Protein AF-A0A926U0B4-F1 (afdb_monomer)

Mean predicted aligned error: 7.61 Å

pLDDT: mean 85.65, std 12.4, range [52.75, 96.88]

Nearest PDB structures (foldseek):
  1xjh-assembly1_A  TM=3.732E-01  e=6.133E+00  Escherichia coli
  7kzp-assembly1_E  TM=2.401E-01  e=3.092E+00  Homo sapiens

Radius of gyration: 15.92 Å; Cα contacts (8 Å, |Δi|>4): 59; chains: 1; bounding box: 30×18×50 Å

Sequence (76 aa):
MLLLPGNPEFNRVLATPPPNWRQFAQSTPDFAFVARSGSGLLEPVSMVDLDNYLEGGEYEERLEEIGEEDELEFDF

Solvent-accessible surface area (backbone atoms only — not comparable to full-atom values): 4821 Å² total; per-residue (Å²): 138,85,76,47,95,90,42,85,60,34,66,56,54,71,73,47,80,54,86,67,44,69,64,51,43,74,80,36,83,66,60,48,73,48,61,50,58,94,64,88,47,68,42,76,37,45,58,69,56,48,51,47,34,69,74,64,50,45,46,57,50,25,50,49,64,63,58,68,65,75,76,67,80,79,84,127

Foldseek 3Di:
DDDDPPRPCPVVVVPDADPPLVVVCVVAVAWDWDDFAPPNHTDIDHPVVVCCCVVVCRVVNNVVNVVVVPPPPPDD

Structure (mmCIF, N/CA/C/O backbone):
data_AF-A0A926U0B4-F1
#
_entry.id   AF-A0A926U0B4-F1
#
loop_
_atom_site.group_PDB
_atom_site.id
_atom_site.type_symbol
_atom_site.label_atom_id
_atom_site.label_alt_id
_atom_site.label_comp_id
_atom_site.label_asym_id
_atom_site.label_entity_id
_atom_site.label_seq_id
_atom_site.pdbx_PDB_ins_code
_atom_site.Cartn_x
_atom_site.Cartn_y
_atom_site.Cartn_z
_atom_site.occupancy
_atom_site.B_iso_or_equiv
_atom_site.auth_seq_id
_atom_site.auth_comp_id
_atom_site.auth_asym_id
_atom_site.auth_atom_id
_atom_site.pdbx_PDB_model_num
ATOM 1 N N . MET A 1 1 ? 13.686 6.810 -16.945 1.00 70.31 1 MET A N 1
ATOM 2 C CA . MET A 1 1 ? 13.930 5.476 -17.534 1.00 70.31 1 MET A CA 1
ATOM 3 C C . MET A 1 1 ? 12.707 4.637 -17.234 1.00 70.31 1 MET A C 1
ATOM 5 O O . MET A 1 1 ? 12.364 4.541 -16.066 1.00 70.31 1 MET A O 1
ATOM 9 N N . LEU A 1 2 ? 12.037 4.105 -18.252 1.00 78.56 2 LEU A N 1
ATOM 10 C CA . LEU A 1 2 ? 10.900 3.199 -18.082 1.00 78.56 2 LEU A CA 1
ATOM 11 C C . LEU A 1 2 ? 11.372 1.783 -18.420 1.00 78.56 2 LEU A C 1
ATOM 13 O O . LEU A 1 2 ? 12.021 1.586 -19.448 1.00 78.56 2 LEU A O 1
ATOM 17 N N . LEU A 1 3 ? 11.103 0.824 -17.536 1.00 86.44 3 LEU A N 1
ATOM 18 C CA . LEU A 1 3 ? 11.318 -0.595 -17.805 1.00 86.44 3 LEU A CA 1
ATOM 19 C C . LEU A 1 3 ? 10.011 -1.139 -18.370 1.00 86.44 3 LEU A C 1
ATOM 21 O O . LEU A 1 3 ? 8.974 -1.018 -17.727 1.00 86.44 3 LEU A O 1
ATOM 25 N N . LEU A 1 4 ? 10.066 -1.708 -19.568 1.00 89.12 4 LEU A N 1
ATOM 26 C CA . LEU A 1 4 ? 8.904 -2.268 -20.254 1.00 89.12 4 LEU A CA 1
ATOM 27 C C . LEU A 1 4 ? 9.009 -3.796 -20.323 1.00 89.12 4 LEU A C 1
ATOM 29 O O . LEU A 1 4 ? 10.122 -4.332 -20.207 1.00 89.12 4 LEU A O 1
ATOM 33 N N . PRO A 1 5 ? 7.887 -4.500 -20.558 1.00 87.81 5 PRO A N 1
ATOM 34 C CA . PRO A 1 5 ? 7.908 -5.926 -20.855 1.00 87.81 5 PRO A CA 1
ATOM 35 C C . PRO A 1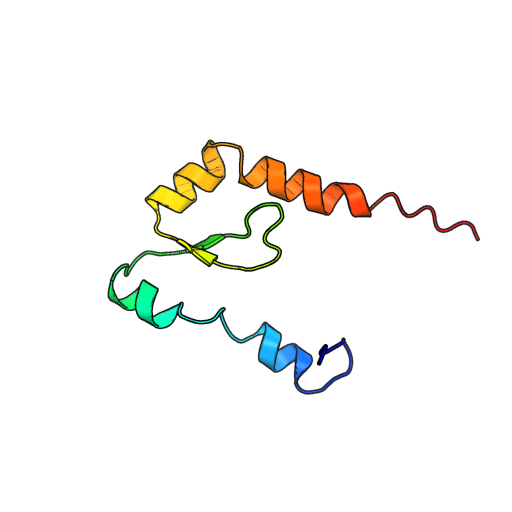 5 ? 8.941 -6.260 -21.944 1.00 87.81 5 PRO A C 1
ATOM 37 O O . PRO A 1 5 ? 9.022 -5.589 -22.971 1.00 87.81 5 PRO A O 1
ATOM 40 N N . GLY A 1 6 ? 9.768 -7.279 -21.696 1.00 85.50 6 GLY A N 1
ATOM 41 C CA . GLY A 1 6 ? 10.905 -7.652 -22.552 1.00 85.50 6 GLY A CA 1
ATOM 42 C C . GLY A 1 6 ? 12.264 -7.133 -22.067 1.00 85.50 6 GLY A C 1
ATOM 43 O O . GLY A 1 6 ? 13.299 -7.654 -22.481 1.00 85.50 6 GLY A O 1
ATOM 44 N N . ASN A 1 7 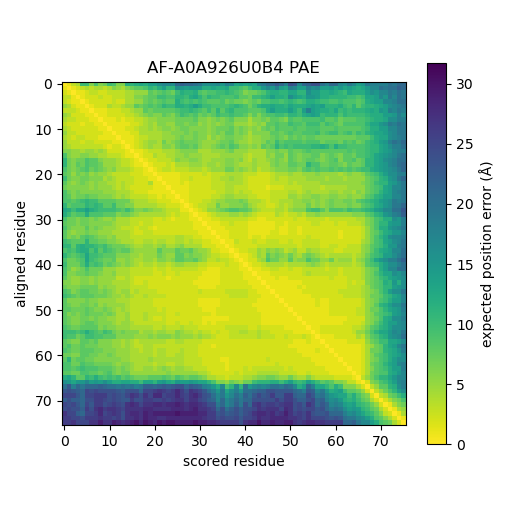? 12.292 -6.175 -21.136 1.00 91.31 7 ASN A N 1
ATOM 45 C CA . ASN A 1 7 ? 13.519 -5.818 -20.430 1.00 91.31 7 ASN A CA 1
ATOM 46 C C . ASN A 1 7 ? 13.829 -6.860 -19.325 1.00 91.31 7 ASN A C 1
ATOM 48 O O . ASN A 1 7 ? 12.945 -7.142 -18.515 1.00 91.31 7 ASN A O 1
ATOM 52 N N . PRO A 1 8 ? 15.060 -7.404 -19.227 1.00 89.44 8 PRO A N 1
ATOM 53 C CA . PRO A 1 8 ? 15.423 -8.386 -18.196 1.00 89.44 8 PRO A CA 1
ATOM 54 C C . PRO A 1 8 ? 15.188 -7.917 -16.753 1.00 89.44 8 PRO A C 1
ATOM 56 O O . PRO A 1 8 ? 14.837 -8.717 -15.888 1.00 89.44 8 PRO A O 1
ATOM 59 N N . GLU A 1 9 ? 15.340 -6.618 -16.490 1.00 89.88 9 GLU A N 1
ATOM 60 C CA . GLU A 1 9 ? 15.157 -6.036 -15.158 1.00 89.88 9 GLU A CA 1
ATOM 61 C C . GLU A 1 9 ? 13.685 -5.748 -14.833 1.00 89.88 9 GLU A C 1
ATOM 63 O O . GLU A 1 9 ? 13.361 -5.500 -13.675 1.00 89.88 9 GLU A O 1
ATOM 68 N N . PHE A 1 10 ? 12.775 -5.821 -15.813 1.00 87.69 10 PHE A N 1
ATOM 69 C CA . PHE A 1 10 ? 11.347 -5.547 -15.617 1.00 87.69 10 PHE A CA 1
ATOM 70 C C . PHE A 1 10 ? 10.744 -6.436 -14.524 1.00 87.69 10 PHE A C 1
ATOM 72 O O . PHE A 1 10 ? 10.245 -5.944 -13.513 1.00 87.69 10 PHE A O 1
ATOM 79 N N . ASN A 1 11 ? 10.886 -7.756 -14.676 1.00 86.50 11 ASN A N 1
ATOM 80 C CA . ASN A 1 11 ? 10.359 -8.724 -13.712 1.00 86.50 11 ASN A CA 1
ATOM 81 C C . ASN A 1 11 ? 11.041 -8.606 -12.345 1.00 86.50 11 ASN A C 1
ATOM 83 O O . ASN A 1 11 ? 10.412 -8.813 -11.311 1.00 86.50 11 ASN A O 1
ATOM 87 N N . ARG A 1 12 ? 12.332 -8.254 -12.329 1.00 87.12 12 ARG A N 1
ATOM 88 C CA . ARG A 1 12 ? 13.084 -8.075 -11.087 1.00 87.12 12 ARG A CA 1
ATOM 89 C C . ARG A 1 12 ? 12.575 -6.875 -10.291 1.00 87.12 12 ARG A C 1
ATOM 91 O O . ARG A 1 12 ? 12.435 -6.966 -9.072 1.00 87.12 12 ARG A O 1
ATOM 98 N N . VAL A 1 13 ? 12.314 -5.761 -10.971 1.00 85.06 13 VAL A N 1
ATOM 99 C CA . VAL A 1 13 ? 11.791 -4.550 -10.336 1.00 85.06 13 VAL A CA 1
ATOM 100 C C . VAL A 1 13 ? 10.358 -4.766 -9.861 1.00 85.06 13 VAL A C 1
ATOM 102 O O . VAL A 1 13 ? 10.069 -4.415 -8.724 1.00 85.06 13 VAL A O 1
ATOM 105 N N . LEU A 1 14 ? 9.507 -5.439 -10.645 1.00 82.12 14 LEU A N 1
ATOM 106 C CA . LEU A 1 14 ? 8.155 -5.815 -10.207 1.00 82.12 14 LEU A CA 1
ATOM 107 C C . LEU A 1 14 ? 8.148 -6.714 -8.962 1.00 82.12 14 LEU A C 1
ATOM 109 O O . LEU A 1 14 ? 7.277 -6.580 -8.111 1.00 82.12 14 LEU A O 1
ATOM 113 N N . ALA A 1 15 ? 9.123 -7.614 -8.829 1.00 84.56 15 ALA A N 1
ATOM 114 C CA . ALA A 1 15 ? 9.245 -8.483 -7.658 1.00 84.56 15 ALA A CA 1
ATOM 115 C C . ALA A 1 15 ? 9.815 -7.772 -6.413 1.00 84.56 15 ALA A C 1
ATOM 117 O O . ALA A 1 15 ? 9.936 -8.385 -5.351 1.00 84.56 15 ALA A O 1
ATOM 118 N N . THR A 1 16 ? 10.214 -6.502 -6.529 1.00 86.62 16 THR A N 1
ATOM 119 C CA . THR A 1 16 ? 10.787 -5.736 -5.422 1.00 86.62 16 THR A CA 1
ATOM 120 C C . THR A 1 16 ? 9.696 -4.883 -4.768 1.00 86.62 16 THR A C 1
ATOM 122 O O . THR A 1 16 ? 9.086 -4.068 -5.456 1.00 86.62 16 THR A O 1
ATOM 125 N N . PRO A 1 17 ? 9.452 -5.012 -3.449 1.00 85.69 17 PRO A N 1
ATOM 126 C CA . PRO A 1 17 ? 8.438 -4.199 -2.783 1.00 85.69 17 PRO A CA 1
ATOM 127 C C . PRO A 1 17 ? 8.808 -2.700 -2.782 1.00 85.69 17 PRO A C 1
ATOM 129 O O . PRO A 1 17 ? 9.998 -2.365 -2.873 1.00 85.69 17 PRO A O 1
ATOM 132 N N . PRO A 1 18 ? 7.817 -1.798 -2.650 1.00 85.44 18 PRO A N 1
ATOM 133 C CA . PRO A 1 18 ? 7.999 -0.356 -2.815 1.00 85.44 18 PRO A CA 1
ATOM 134 C C . PRO A 1 18 ? 8.991 0.228 -1.798 1.00 85.44 18 PRO A C 1
ATOM 136 O O . PRO A 1 18 ? 9.142 -0.314 -0.704 1.00 85.44 18 PRO A O 1
ATOM 139 N N . PRO A 1 19 ? 9.681 1.338 -2.112 1.00 84.50 19 PRO A N 1
ATOM 140 C CA . PRO A 1 19 ? 10.657 1.948 -1.210 1.00 84.50 19 PRO A CA 1
ATOM 141 C C . PRO A 1 19 ? 10.125 2.160 0.218 1.00 84.50 19 PRO A C 1
ATOM 143 O O . PRO A 1 19 ? 8.942 2.390 0.435 1.00 84.50 19 PRO A O 1
ATOM 146 N N . ASN A 1 20 ? 11.021 2.104 1.207 1.00 84.31 20 ASN A N 1
ATOM 147 C CA . ASN A 1 20 ? 10.734 2.325 2.635 1.00 84.31 20 ASN A CA 1
ATOM 148 C C . ASN A 1 20 ? 9.811 1.299 3.326 1.00 84.31 20 ASN A C 1
ATOM 150 O O . ASN A 1 20 ? 9.669 1.369 4.547 1.00 84.31 20 ASN A O 1
ATOM 154 N N . TRP A 1 21 ? 9.299 0.278 2.624 1.00 89.88 21 TRP A N 1
ATOM 155 C CA . TRP A 1 21 ? 8.456 -0.769 3.227 1.00 89.88 21 TRP A CA 1
ATOM 156 C C . TRP A 1 21 ? 9.088 -1.438 4.456 1.00 89.88 21 TRP A C 1
ATOM 158 O O . TRP A 1 21 ? 8.410 -1.722 5.437 1.00 89.88 21 TRP A O 1
ATOM 168 N N . ARG A 1 22 ? 10.412 -1.649 4.441 1.00 91.19 22 ARG A N 1
ATOM 169 C CA . ARG A 1 22 ? 11.135 -2.279 5.559 1.00 91.19 22 ARG A CA 1
ATOM 170 C C . ARG A 1 22 ? 11.140 -1.425 6.819 1.00 91.19 22 ARG A C 1
ATOM 172 O O . ARG A 1 22 ? 11.123 -1.979 7.908 1.00 91.19 22 ARG A O 1
ATOM 179 N N . GLN A 1 23 ? 11.219 -0.103 6.673 1.00 92.00 23 GLN A N 1
ATOM 180 C CA . GLN A 1 23 ? 11.198 0.815 7.814 1.00 92.00 23 GLN A CA 1
ATOM 181 C C . GLN A 1 23 ? 9.805 0.818 8.443 1.00 92.00 23 GLN A C 1
ATOM 183 O O . GLN A 1 23 ? 9.687 0.739 9.660 1.00 92.00 23 GLN A O 1
ATOM 188 N N . PHE A 1 24 ? 8.762 0.808 7.607 1.00 92.31 24 PHE A N 1
ATOM 189 C CA . PHE A 1 24 ? 7.378 0.682 8.057 1.00 92.31 24 PHE A CA 1
ATOM 190 C C . PHE A 1 24 ? 7.123 -0.650 8.781 1.00 92.31 24 PHE A C 1
ATOM 192 O O . PHE A 1 24 ? 6.571 -0.667 9.877 1.00 92.31 24 PHE A O 1
ATOM 199 N N . ALA A 1 25 ? 7.606 -1.763 8.221 1.00 91.00 25 ALA A N 1
ATOM 200 C CA . ALA A 1 25 ? 7.459 -3.097 8.809 1.00 91.00 25 ALA A CA 1
ATOM 201 C C . ALA A 1 25 ? 8.160 -3.252 10.175 1.00 91.00 25 ALA A C 1
ATOM 203 O O . ALA A 1 25 ? 7.776 -4.093 10.982 1.00 91.00 25 ALA A O 1
ATOM 204 N N . GLN A 1 26 ? 9.201 -2.456 10.452 1.00 93.06 26 GLN A N 1
ATOM 205 C CA . GLN A 1 26 ? 9.886 -2.471 11.751 1.00 93.06 26 GLN A CA 1
ATOM 206 C C . GLN A 1 26 ? 9.049 -1.843 12.869 1.00 93.06 26 GLN A C 1
ATOM 208 O O . GLN A 1 26 ? 9.168 -2.268 14.016 1.00 93.06 26 GLN A O 1
ATOM 213 N N . SER A 1 27 ? 8.230 -0.835 12.555 1.00 91.25 27 SER A N 1
ATOM 214 C CA . SER A 1 27 ? 7.322 -0.197 13.515 1.00 91.25 27 SER A CA 1
ATOM 215 C C . SER A 1 27 ? 5.926 -0.821 13.524 1.00 91.25 27 SER A C 1
ATOM 217 O O . SER A 1 27 ? 5.224 -0.699 14.525 1.00 91.25 27 SER A O 1
ATOM 219 N N . THR A 1 28 ? 5.545 -1.503 12.441 1.00 90.50 28 THR A N 1
ATOM 220 C CA . THR A 1 28 ? 4.209 -2.070 12.228 1.00 90.50 28 THR A CA 1
ATOM 221 C C . THR A 1 28 ? 4.348 -3.518 11.742 1.00 90.50 28 THR A C 1
ATOM 223 O O . THR A 1 28 ? 4.494 -3.741 10.540 1.00 90.50 28 THR A O 1
ATOM 226 N N . PRO A 1 29 ? 4.370 -4.508 12.655 1.00 84.56 29 PRO A N 1
ATOM 227 C CA . PRO A 1 29 ? 4.642 -5.901 12.294 1.00 84.56 29 PRO A CA 1
ATOM 228 C C . PRO A 1 29 ? 3.540 -6.519 11.421 1.00 84.56 29 PRO A C 1
ATOM 230 O O . PRO A 1 29 ? 3.852 -7.306 10.531 1.00 84.56 29 PRO A O 1
ATOM 233 N N . ASP A 1 30 ? 2.288 -6.108 11.634 1.00 92.69 30 ASP A N 1
ATOM 234 C CA . ASP A 1 30 ? 1.134 -6.509 10.830 1.00 92.69 30 ASP A CA 1
ATOM 235 C C . ASP A 1 30 ? 0.735 -5.344 9.917 1.00 92.69 30 ASP A C 1
ATOM 237 O O . ASP A 1 30 ? 0.149 -4.354 10.364 1.00 92.69 30 ASP A O 1
ATOM 241 N N . PHE A 1 31 ? 1.110 -5.436 8.643 1.00 94.31 31 PHE A N 1
ATOM 242 C CA . PHE A 1 31 ? 0.882 -4.392 7.647 1.00 94.31 31 PHE A CA 1
ATOM 243 C C . PHE A 1 31 ? 0.460 -4.990 6.301 1.00 94.31 31 PHE A C 1
ATOM 245 O O . PHE A 1 31 ? 0.724 -6.160 6.010 1.00 94.31 31 PHE A O 1
ATOM 252 N N . ALA A 1 32 ? -0.161 -4.164 5.465 1.00 94.12 32 ALA A N 1
ATOM 253 C CA . ALA A 1 32 ? -0.552 -4.498 4.100 1.00 94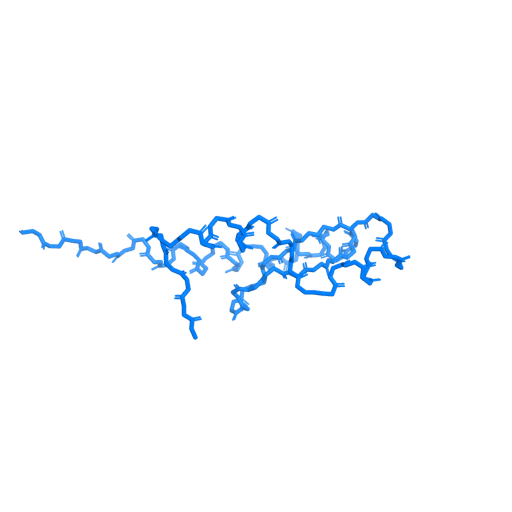.12 32 ALA A CA 1
ATOM 254 C C . ALA A 1 32 ? -0.021 -3.453 3.112 1.00 94.12 32 ALA A C 1
ATOM 256 O O . ALA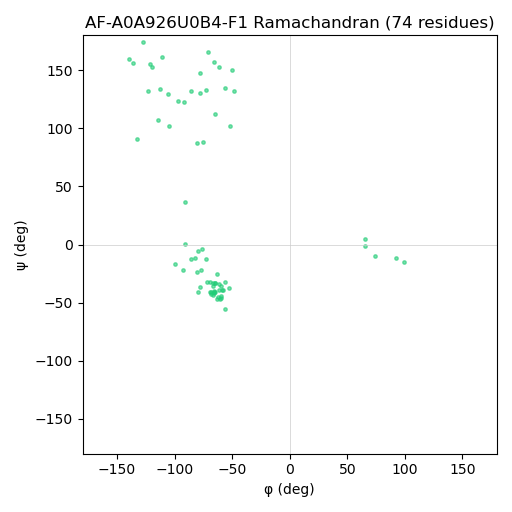 A 1 32 ? 0.550 -2.439 3.512 1.00 94.12 32 ALA A O 1
ATOM 257 N N . PHE A 1 33 ? -0.203 -3.704 1.816 1.00 93.88 33 PHE A N 1
ATOM 258 C CA . PHE A 1 33 ? 0.027 -2.708 0.774 1.00 93.88 33 PHE A CA 1
ATOM 259 C C . PHE A 1 33 ? -1.300 -2.339 0.123 1.00 93.88 33 PHE A C 1
ATOM 261 O O . PHE A 1 33 ? -2.062 -3.231 -0.246 1.00 93.88 33 PHE A O 1
ATOM 268 N N . VAL A 1 34 ? -1.540 -1.043 -0.057 1.00 93.94 34 VAL A N 1
ATOM 269 C CA . VAL A 1 34 ? -2.709 -0.517 -0.777 1.00 93.94 34 VAL A CA 1
ATOM 270 C C . VAL A 1 34 ? -2.262 0.334 -1.959 1.00 93.94 34 VAL A C 1
ATOM 272 O O . VAL A 1 34 ? -1.151 0.867 -1.963 1.00 93.94 34 VAL A O 1
ATOM 275 N N . ALA A 1 35 ? -3.127 0.453 -2.964 1.00 92.12 35 ALA A N 1
ATOM 276 C CA . ALA A 1 35 ? -2.950 1.363 -4.08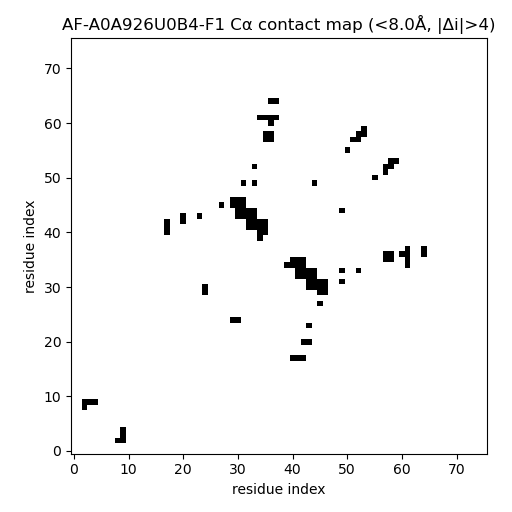9 1.00 92.12 35 ALA A CA 1
ATOM 277 C C . ALA A 1 35 ? -4.061 2.414 -4.034 1.00 92.12 35 ALA A C 1
ATOM 279 O O . ALA A 1 35 ? -5.220 2.099 -4.298 1.00 92.12 35 ALA A O 1
ATOM 280 N N . ARG A 1 36 ? -3.726 3.649 -3.662 1.00 91.88 36 ARG A N 1
ATOM 281 C CA . ARG A 1 36 ? -4.710 4.738 -3.585 1.00 91.88 36 ARG A CA 1
ATOM 282 C C . ARG A 1 36 ? -5.029 5.278 -4.974 1.00 91.88 36 ARG A C 1
ATOM 284 O O . ARG A 1 36 ? -4.143 5.301 -5.836 1.00 91.88 36 ARG A O 1
ATOM 291 N N . SER A 1 37 ? -6.272 5.716 -5.159 1.00 91.12 37 SER A N 1
ATOM 292 C CA . SER A 1 37 ? -6.698 6.358 -6.402 1.00 91.12 37 SER A CA 1
ATOM 293 C C . SER A 1 37 ? -5.809 7.571 -6.718 1.00 91.12 37 SER A C 1
ATOM 295 O O . SER A 1 37 ? -5.426 8.321 -5.815 1.00 91.12 37 SER A O 1
ATOM 297 N N . GLY A 1 38 ? -5.373 7.717 -7.970 1.00 88.00 38 GLY A N 1
ATOM 298 C CA . GLY A 1 38 ? -4.516 8.810 -8.445 1.00 88.00 38 GLY A CA 1
ATOM 299 C C . GLY A 1 38 ? -3.039 8.751 -8.020 1.00 88.00 38 GLY A C 1
ATOM 300 O O . GLY A 1 38 ? -2.226 9.515 -8.545 1.00 88.00 38 GLY A O 1
ATOM 301 N N . SER A 1 39 ? -2.651 7.860 -7.096 1.00 86.56 39 SER A N 1
ATOM 302 C CA . SER A 1 39 ? -1.247 7.684 -6.675 1.00 86.56 39 SER A CA 1
ATOM 303 C C . SER A 1 39 ? -0.461 6.843 -7.686 1.00 86.56 39 SER A C 1
ATOM 305 O O . SER A 1 39 ? 0.697 7.133 -7.992 1.00 86.56 39 SER A O 1
ATOM 307 N N . GLY A 1 40 ? -1.081 5.777 -8.210 1.00 81.00 40 GLY A N 1
ATOM 308 C CA . GLY A 1 40 ? -0.428 4.812 -9.105 1.00 81.00 40 GLY A CA 1
ATOM 309 C C . GLY A 1 40 ? 0.703 4.000 -8.449 1.00 81.00 40 GLY A C 1
ATOM 310 O O . GLY A 1 40 ? 1.378 3.222 -9.125 1.00 81.00 40 GLY A O 1
ATOM 311 N N . LEU A 1 41 ? 0.924 4.164 -7.141 1.00 85.00 41 LEU A N 1
ATOM 312 C CA . LEU A 1 41 ? 1.985 3.521 -6.372 1.00 85.00 41 LEU A CA 1
ATOM 313 C C . LEU A 1 41 ? 1.405 2.647 -5.255 1.00 85.00 41 LEU A C 1
ATOM 315 O O . LEU A 1 41 ? 0.314 2.894 -4.747 1.00 85.00 41 LEU A O 1
ATOM 319 N N . LEU A 1 42 ? 2.167 1.620 -4.870 1.00 90.06 42 LEU A N 1
ATOM 320 C CA . LEU A 1 42 ? 1.874 0.812 -3.688 1.00 90.06 42 LEU A CA 1
ATOM 321 C C . LEU A 1 42 ? 2.461 1.466 -2.441 1.00 90.06 42 LEU A C 1
ATOM 323 O O . LEU A 1 42 ? 3.650 1.794 -2.403 1.00 90.06 42 LEU A O 1
ATOM 327 N N . GLU A 1 43 ? 1.645 1.565 -1.400 1.00 91.69 43 GLU A N 1
ATOM 328 C CA . GLU A 1 43 ? 2.008 2.172 -0.124 1.00 91.69 43 GLU A CA 1
ATOM 329 C C . GLU A 1 43 ? 1.808 1.165 1.016 1.00 91.69 43 GLU A C 1
ATOM 331 O O . GLU A 1 43 ? 0.765 0.507 1.067 1.00 91.69 43 GLU A O 1
ATOM 336 N N . PRO A 1 44 ? 2.790 0.996 1.924 1.00 94.25 44 PRO A N 1
ATOM 337 C CA . PRO A 1 44 ? 2.608 0.174 3.112 1.00 94.25 44 PRO A CA 1
ATOM 338 C C . PRO A 1 44 ? 1.691 0.890 4.111 1.00 94.25 44 PRO A C 1
ATOM 340 O O . PRO A 1 44 ? 1.899 2.066 4.410 1.00 94.25 44 PRO A O 1
ATOM 343 N N . VAL A 1 45 ? 0.708 0.177 4.651 1.00 94.62 45 VAL A N 1
ATOM 344 C CA . VAL A 1 45 ? -0.289 0.715 5.586 1.00 94.62 45 VAL A CA 1
ATOM 345 C C . VAL A 1 45 ? -0.526 -0.227 6.761 1.00 94.62 45 VAL A C 1
ATOM 347 O O . VAL A 1 45 ? -0.280 -1.432 6.667 1.00 94.62 45 VAL A O 1
ATOM 350 N N . SER A 1 46 ? -0.991 0.319 7.886 1.00 95.81 46 SER A N 1
ATOM 351 C CA . SER A 1 46 ? -1.385 -0.493 9.040 1.00 95.81 46 SER A CA 1
ATOM 352 C C . SER A 1 46 ? -2.683 -1.260 8.759 1.00 95.81 46 SER A C 1
ATOM 354 O O . SER A 1 46 ? -3.407 -0.937 7.821 1.00 95.81 46 SER A O 1
ATOM 356 N N . MET A 1 47 ? -3.016 -2.255 9.585 1.00 96.06 47 MET A N 1
ATOM 357 C CA . MET A 1 47 ? -4.298 -2.966 9.450 1.00 96.06 47 MET A CA 1
ATOM 358 C C . MET A 1 47 ? -5.513 -2.046 9.640 1.00 96.06 47 MET A C 1
ATOM 360 O O . MET A 1 47 ? -6.504 -2.207 8.946 1.00 96.06 47 MET A O 1
ATOM 364 N N . VAL A 1 48 ? -5.419 -1.040 10.516 1.00 95.44 48 VAL A N 1
ATOM 365 C CA . VAL A 1 48 ? -6.498 -0.052 10.709 1.00 95.44 48 VAL A CA 1
ATOM 366 C C . VAL A 1 48 ? -6.690 0.795 9.452 1.00 95.44 48 VAL A C 1
ATOM 368 O O . VAL A 1 48 ? -7.812 1.065 9.039 1.00 95.44 48 VAL A O 1
ATOM 371 N N . ASP A 1 49 ? -5.589 1.207 8.828 1.00 95.88 49 ASP A N 1
ATOM 372 C CA . ASP A 1 49 ? -5.637 1.967 7.579 1.00 95.88 49 ASP A CA 1
ATOM 373 C C . ASP A 1 49 ? -6.121 1.107 6.408 1.00 95.88 49 ASP A C 1
ATOM 375 O O . ASP A 1 49 ? -6.779 1.625 5.512 1.00 95.88 49 ASP A O 1
ATOM 379 N N . LEU A 1 50 ? -5.820 -0.196 6.415 1.00 96.56 50 LEU A N 1
ATOM 380 C CA . LEU A 1 50 ? -6.375 -1.147 5.457 1.00 96.56 50 LEU A CA 1
ATOM 381 C C . LEU A 1 50 ? -7.896 -1.256 5.611 1.00 96.56 50 LEU A C 1
ATOM 383 O O . LEU A 1 50 ? -8.596 -1.182 4.607 1.00 96.56 50 LEU A O 1
ATOM 387 N N . ASP A 1 51 ? -8.403 -1.400 6.836 1.00 96.88 51 ASP A N 1
ATOM 388 C CA . ASP A 1 51 ? -9.847 -1.456 7.084 1.00 96.88 51 ASP A CA 1
ATOM 389 C C . ASP A 1 51 ? -10.520 -0.161 6.608 1.00 96.88 51 ASP A C 1
ATOM 391 O O . ASP A 1 51 ? -11.508 -0.208 5.883 1.00 96.88 51 ASP A O 1
ATOM 395 N N . ASN A 1 52 ? -9.928 1.002 6.903 1.00 96.50 52 ASN A N 1
ATOM 396 C CA . ASN A 1 52 ? -10.417 2.285 6.388 1.00 96.50 52 ASN A CA 1
ATOM 397 C C . ASN A 1 52 ? -10.382 2.356 4.855 1.00 96.50 52 ASN A C 1
ATOM 399 O O . ASN A 1 52 ? -11.293 2.909 4.253 1.00 96.50 52 ASN A O 1
ATOM 403 N N . TYR A 1 53 ? -9.347 1.811 4.218 1.00 95.88 53 TYR A N 1
ATOM 404 C CA . TYR A 1 53 ? -9.249 1.770 2.761 1.00 95.88 53 TYR A CA 1
ATOM 405 C C . TYR A 1 53 ? -10.347 0.893 2.137 1.00 95.88 53 TYR A C 1
ATOM 407 O O . TYR A 1 53 ? -10.929 1.273 1.123 1.00 95.88 53 TYR A O 1
ATOM 415 N N . LEU A 1 54 ? -10.647 -0.257 2.751 1.00 95.56 54 LEU A N 1
ATOM 416 C CA . LEU A 1 54 ? -11.653 -1.211 2.273 1.00 95.56 54 LEU A CA 1
ATOM 417 C C . LEU A 1 54 ? -13.092 -0.781 2.579 1.00 95.56 54 LEU A C 1
ATOM 419 O O . LEU A 1 54 ? -13.986 -1.056 1.791 1.00 95.56 54 LEU A O 1
ATOM 423 N N . GLU A 1 55 ? -13.335 -0.155 3.729 1.00 96.50 55 GLU A N 1
ATOM 424 C CA . GLU A 1 55 ? -14.684 0.217 4.178 1.00 96.50 55 GLU A CA 1
ATOM 425 C C . GLU A 1 55 ? -15.020 1.692 3.909 1.00 96.50 55 GLU A C 1
ATOM 427 O O . GLU A 1 55 ? -16.186 2.087 3.956 1.00 96.50 55 GLU A O 1
ATOM 432 N N . GLY A 1 56 ? -14.009 2.523 3.649 1.00 94.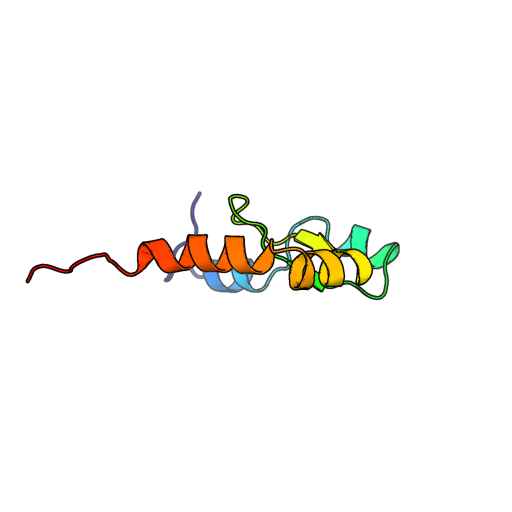56 56 GLY A N 1
ATOM 433 C CA . GLY A 1 56 ? -14.135 3.974 3.508 1.00 94.56 56 GLY A CA 1
ATOM 434 C C . GLY A 1 56 ? -14.398 4.474 2.090 1.00 94.56 56 GLY A C 1
ATOM 435 O O . GLY A 1 56 ? -14.506 5.685 1.914 1.00 94.56 56 GLY A O 1
ATOM 436 N N . GLY A 1 57 ? -14.505 3.588 1.095 1.00 92.25 57 GLY A N 1
ATOM 437 C CA . GLY A 1 57 ? -14.758 3.957 -0.304 1.00 92.25 57 GLY A CA 1
ATOM 438 C C . GLY A 1 57 ? -13.500 4.153 -1.156 1.00 92.25 57 GLY A C 1
ATOM 439 O O . GLY A 1 57 ? -13.594 4.236 -2.377 1.00 92.25 57 GLY A O 1
ATOM 440 N N . GLU A 1 58 ? -12.311 4.218 -0.546 1.00 94.50 58 GLU A N 1
ATOM 441 C CA . GLU A 1 58 ? -11.059 4.450 -1.282 1.00 94.50 58 GLU A CA 1
ATOM 442 C C . GLU A 1 58 ? -10.709 3.302 -2.242 1.00 94.50 58 GLU A C 1
ATOM 444 O O . GLU A 1 58 ? -10.1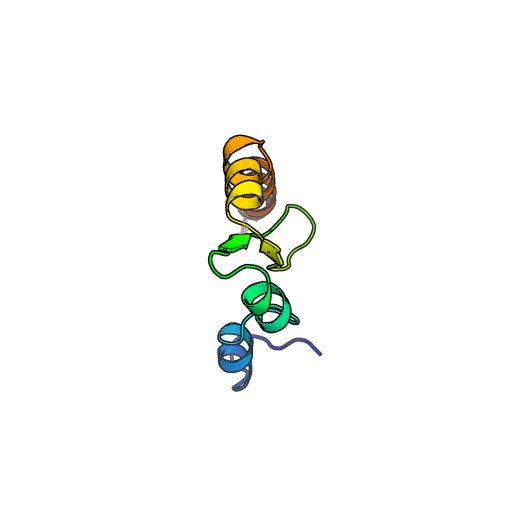07 3.521 -3.299 1.00 94.50 58 GLU A O 1
ATOM 449 N N . TYR A 1 59 ? -11.052 2.065 -1.875 1.00 92.81 59 TYR A N 1
ATOM 450 C CA . TYR A 1 59 ? -10.861 0.911 -2.746 1.00 92.81 59 TYR A CA 1
ATOM 451 C C . TYR A 1 59 ? -11.787 0.970 -3.964 1.00 92.81 59 TYR A C 1
ATOM 453 O O . TYR A 1 59 ? -11.342 0.719 -5.083 1.00 92.81 59 TYR A O 1
ATOM 461 N N . GLU A 1 60 ? -13.047 1.349 -3.770 1.00 93.94 60 GLU A N 1
ATOM 462 C CA . GLU A 1 60 ? -14.025 1.546 -4.837 1.00 93.94 60 GLU A CA 1
ATOM 463 C C . GLU A 1 60 ? -13.571 2.643 -5.806 1.00 93.94 60 GLU A C 1
ATOM 465 O O .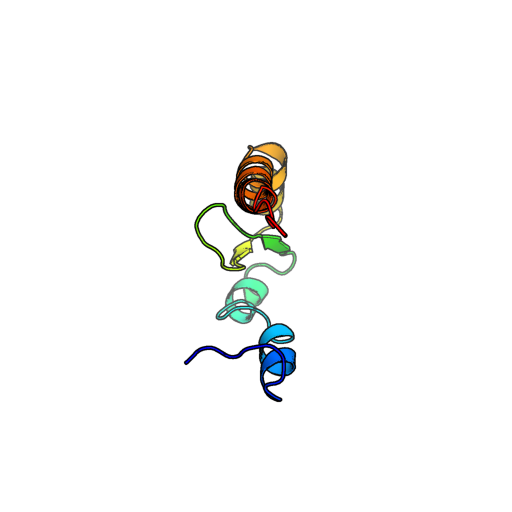 GLU A 1 60 ? -13.534 2.401 -7.009 1.00 93.94 60 GLU A O 1
ATOM 470 N N . GLU A 1 61 ? -13.112 3.791 -5.296 1.00 93.19 61 GLU A N 1
ATOM 471 C CA . GLU A 1 61 ? -12.529 4.863 -6.119 1.00 93.19 61 GLU A CA 1
ATOM 472 C C . GLU A 1 61 ? -11.327 4.366 -6.935 1.00 93.19 61 GLU A C 1
ATOM 474 O O . GLU A 1 61 ? -11.145 4.737 -8.098 1.00 93.19 61 GLU A O 1
ATOM 479 N N . ARG A 1 62 ? -10.487 3.503 -6.345 1.00 91.06 62 ARG A N 1
ATOM 480 C CA . ARG A 1 62 ? -9.366 2.895 -7.066 1.00 91.06 62 ARG A CA 1
ATOM 481 C C . ARG A 1 62 ? -9.855 1.963 -8.170 1.00 91.06 62 ARG A C 1
ATOM 483 O O . ARG A 1 62 ? -9.227 1.945 -9.226 1.00 91.06 62 ARG A O 1
ATOM 490 N N . LEU A 1 63 ? -10.900 1.170 -7.929 1.00 89.81 63 LEU A N 1
ATOM 491 C CA . LEU A 1 63 ? -11.486 0.273 -8.929 1.00 89.81 63 LEU A CA 1
ATOM 492 C C . LEU A 1 63 ? -12.118 1.051 -10.087 1.00 89.81 63 LEU A C 1
ATOM 494 O O . LEU A 1 63 ? -11.942 0.648 -11.233 1.00 89.81 63 LEU A O 1
ATOM 498 N N . GLU A 1 64 ? -12.794 2.164 -9.806 1.00 90.50 64 GLU A N 1
ATOM 499 C CA . GLU A 1 64 ? -13.332 3.060 -10.836 1.00 90.50 64 GLU A CA 1
ATOM 500 C C . GLU A 1 64 ? -12.204 3.603 -11.728 1.00 90.50 64 GLU A C 1
ATOM 502 O O . GLU A 1 64 ? -12.278 3.477 -12.947 1.00 90.50 64 GLU A O 1
ATOM 507 N N . GLU A 1 65 ? -11.094 4.064 -11.140 1.00 88.31 65 GLU A N 1
ATOM 508 C CA . GLU A 1 65 ? -9.936 4.590 -11.884 1.00 88.31 65 GLU A CA 1
ATOM 509 C C . GLU A 1 65 ? -9.310 3.573 -12.863 1.00 88.31 65 GLU A C 1
ATOM 511 O O . GLU A 1 65 ? -8.913 3.954 -13.960 1.00 88.31 65 GLU A O 1
ATOM 516 N N . ILE A 1 66 ? -9.199 2.283 -12.504 1.00 85.00 66 ILE A N 1
ATOM 517 C CA . ILE A 1 66 ? -8.729 1.254 -13.465 1.00 85.00 66 ILE A CA 1
ATOM 518 C C . ILE A 1 66 ? -9.816 0.764 -14.419 1.00 85.00 66 ILE A C 1
ATOM 520 O O . ILE A 1 66 ? -9.478 0.239 -15.474 1.00 85.00 66 ILE A O 1
ATOM 524 N N . GLY A 1 67 ? -11.091 0.882 -14.050 1.00 69.50 67 GLY A N 1
ATOM 525 C CA . GLY A 1 67 ? -12.216 0.464 -14.884 1.00 69.50 67 GLY A CA 1
ATOM 526 C C . GLY A 1 67 ? -12.531 1.437 -16.023 1.00 69.50 67 GLY A C 1
ATOM 527 O O . GLY A 1 67 ? -13.114 1.022 -17.020 1.00 69.50 67 GLY A O 1
ATOM 528 N N . GLU A 1 68 ? -12.121 2.704 -15.918 1.00 57.69 68 GLU A N 1
ATOM 529 C CA . GLU A 1 68 ? -12.302 3.707 -16.979 1.00 57.69 68 GLU A CA 1
ATOM 530 C C . GLU A 1 68 ? -11.366 3.509 -18.198 1.00 57.69 68 GLU A C 1
ATOM 532 O O . GLU A 1 68 ? -11.608 4.101 -19.249 1.00 57.69 68 GLU A O 1
ATOM 537 N N . GLU A 1 69 ? -10.332 2.656 -18.123 1.00 53.28 69 GLU A N 1
ATOM 538 C CA . GLU A 1 69 ? -9.413 2.391 -19.252 1.00 53.28 69 GLU A CA 1
ATOM 539 C C . GLU A 1 69 ? -9.894 1.292 -20.231 1.00 53.28 69 GLU A C 1
ATOM 541 O O . GLU A 1 69 ? -9.352 1.186 -21.335 1.00 53.28 69 GLU A O 1
ATOM 546 N N . ASP A 1 70 ? -10.917 0.496 -19.885 1.00 53.00 70 ASP A N 1
ATOM 547 C CA . ASP A 1 70 ? -11.387 -0.641 -20.705 1.00 53.00 70 ASP A CA 1
ATOM 548 C C . ASP A 1 70 ? -12.300 -0.239 -21.894 1.00 53.00 70 ASP A C 1
ATOM 550 O O . ASP A 1 70 ? -12.604 -1.078 -22.746 1.00 53.00 70 ASP A O 1
ATOM 554 N N . GLU A 1 71 ? -12.690 1.036 -22.033 1.00 55.34 71 GLU A N 1
ATOM 555 C CA . GLU A 1 71 ? -13.419 1.566 -23.207 1.00 55.34 71 GLU A CA 1
ATOM 556 C C . GLU A 1 71 ? -12.485 2.108 -24.313 1.00 55.34 71 GLU A C 1
ATOM 558 O O . GLU A 1 71 ? -12.786 3.085 -25.001 1.00 55.34 71 GLU A O 1
ATOM 563 N N . LEU A 1 72 ? -11.336 1.472 -24.548 1.00 56.12 72 LEU A N 1
ATOM 564 C CA . LEU A 1 72 ? -10.603 1.673 -25.800 1.00 56.12 72 LEU A CA 1
ATOM 565 C C 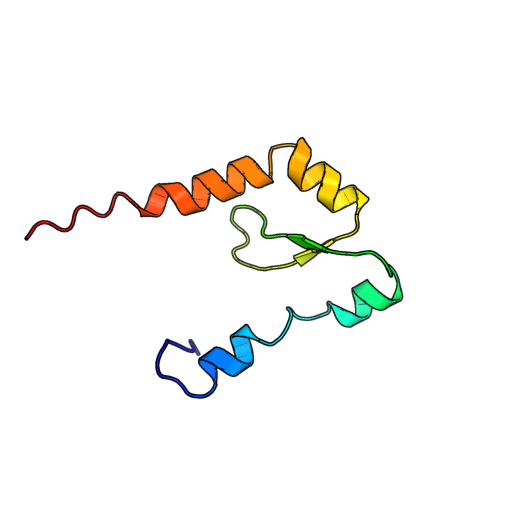. LEU A 1 72 ? -11.243 0.806 -26.896 1.00 56.12 72 LEU A C 1
ATOM 567 O O . LEU A 1 72 ? -10.826 -0.330 -27.129 1.00 56.12 72 LEU A O 1
ATOM 571 N N . GLU A 1 73 ? -12.267 1.346 -27.571 1.00 52.75 73 GLU A N 1
ATOM 572 C CA . GLU A 1 73 ? -12.784 0.816 -28.842 1.00 52.75 73 GLU A CA 1
ATOM 573 C C . GLU A 1 73 ? -11.616 0.647 -29.832 1.00 52.75 73 GLU A C 1
ATOM 575 O O . GLU A 1 73 ? -11.126 1.603 -30.436 1.00 52.75 73 GLU A O 1
ATOM 580 N N . PHE A 1 74 ? -11.144 -0.589 -30.005 1.00 56.47 74 PHE A N 1
ATOM 581 C CA . PHE A 1 74 ? -10.285 -0.944 -31.128 1.00 56.47 74 PHE A CA 1
ATOM 582 C C . PHE A 1 74 ? -11.160 -1.031 -32.382 1.00 56.47 74 PHE A C 1
ATOM 584 O O . PHE A 1 74 ? -11.679 -2.097 -32.714 1.00 56.47 74 PHE A O 1
ATOM 591 N N . ASP A 1 75 ? -11.332 0.101 -33.063 1.00 53.97 75 ASP A N 1
ATOM 592 C CA . ASP A 1 75 ? -11.872 0.146 -34.422 1.00 53.97 75 ASP A CA 1
ATOM 593 C C . ASP A 1 75 ? -10.879 -0.572 -35.364 1.00 53.97 75 ASP A C 1
ATOM 595 O O . ASP A 1 75 ? -9.739 -0.125 -35.544 1.00 53.97 75 ASP A O 1
ATOM 599 N N . PHE A 1 76 ? -11.291 -1.722 -35.914 1.00 55.50 76 PHE A N 1
ATOM 600 C CA . PHE A 1 76 ? -10.558 -2.509 -36.920 1.00 55.50 76 PHE A CA 1
ATOM 601 C C . PHE A 1 76 ? -11.043 -2.206 -38.340 1.00 55.50 76 PHE A C 1
ATOM 603 O O . PHE A 1 76 ? -12.276 -2.141 -38.547 1.00 55.50 76 PHE A O 1
#

Secondary structure (DSSP, 8-state):
----TT-HHHHHHHTSPPTTHHHHHHH-SSEEEEE-TTT-SEEEEEHHHHHHHHHSSHHHHHHHHHHTTS------